Protein AF-A0A966G1K7-F1 (afdb_monomer)

Organism: NCBI:txid2685956

pLDDT: mean 90.05, std 10.0, range [44.56, 98.0]

Foldseek 3Di:
DPDPPQDDQEEEAEDDPPDDPVNVVVVVVVCLVSWHAKYKYAYQVVLWIKMWHDPGNVDGTDIDGQVNPQDADPVQCKTWHADPNHIWIAHNVGHTDDDPVVVVVVVVVVVVVVVVVQVVCVVVVHHPVVD

Solvent-accessible surface area (backbone atoms only — not comparable to full-atom values): 7783 Å² total; per-residue (Å²): 137,91,58,91,84,59,68,63,50,64,48,80,46,78,56,54,98,82,65,46,72,70,56,51,53,51,49,54,52,52,39,57,76,62,46,39,31,34,41,38,40,36,31,79,90,78,58,46,52,43,29,40,36,30,95,46,84,91,50,71,71,44,80,42,42,73,89,54,52,74,38,63,42,90,86,76,46,34,32,38,39,79,55,96,94,34,80,45,48,23,45,71,88,64,51,67,67,72,56,72,67,59,53,50,52,51,51,53,50,54,50,51,52,50,52,52,51,42,51,53,34,46,75,72,75,39,65,70,90,78,115

Nearest PDB structures (foldseek):
  6okh-assembly1_B  TM=8.320E-01  e=4.066E-03  Leptospira borgpetersenii serovar Hardjo-bovis str. JB197
  1wdj-assembly1_B  TM=6.963E-01  e=2.449E-03  Thermus thermophilus
  3ot2-assembly1_B  TM=7.085E-01  e=3.155E-03  Trichormus variabilis ATCC 29413
  1wdj-assembly1_C  TM=6.986E-01  e=5.947E-03  Thermus thermophilus
  2vhc-assembly1_C  TM=5.256E-01  e=2.205E-01  Pseudomonas phage phi12

Structure (mmCIF, N/CA/C/O backbone):
data_AF-A0A966G1K7-F1
#
_entry.id   AF-A0A966G1K7-F1
#
loop_
_atom_site.group_PDB
_atom_site.id
_atom_site.type_symbol
_atom_site.label_atom_id
_atom_site.label_alt_id
_atom_site.label_comp_id
_atom_site.label_asym_id
_atom_site.label_entity_id
_atom_site.label_seq_id
_atom_site.pdbx_PDB_ins_code
_atom_site.Cartn_x
_atom_site.Cartn_y
_atom_site.Cartn_z
_atom_site.occupancy
_atom_site.B_iso_or_equiv
_atom_site.auth_seq_id
_atom_site.auth_comp_id
_atom_site.auth_asym_id
_atom_site.auth_atom_id
_atom_site.pdbx_PDB_model_num
ATOM 1 N N . TRP A 1 1 ? -4.291 -15.895 7.925 1.00 44.56 1 TRP A N 1
ATOM 2 C CA . TRP A 1 1 ? -3.955 -15.902 6.494 1.00 44.56 1 TRP A CA 1
ATOM 3 C C . TRP A 1 1 ? -4.627 -17.116 5.878 1.00 44.56 1 TRP A C 1
ATOM 5 O O . TRP A 1 1 ? -4.204 -18.226 6.165 1.00 44.56 1 TRP A O 1
ATOM 15 N N . GLU A 1 2 ? -5.721 -16.889 5.149 1.00 47.50 2 GLU A N 1
ATOM 16 C CA . GLU A 1 2 ? -6.524 -17.889 4.412 1.00 47.50 2 GLU A CA 1
ATOM 17 C C . GLU A 1 2 ? -6.352 -17.681 2.898 1.00 47.50 2 GLU A C 1
ATOM 19 O O . GLU A 1 2 ? -7.299 -17.712 2.124 1.00 47.50 2 GLU A O 1
ATOM 24 N N . GLU A 1 3 ? -5.130 -17.394 2.460 1.00 51.12 3 GLU A N 1
ATOM 25 C CA . GLU A 1 3 ? -4.803 -17.483 1.040 1.00 51.12 3 GLU A CA 1
ATOM 26 C C . GLU A 1 3 ? -4.157 -18.850 0.860 1.00 51.12 3 GLU A C 1
ATOM 28 O O . GLU A 1 3 ? -3.153 -19.118 1.518 1.00 51.12 3 GLU A O 1
ATOM 33 N N . ASP A 1 4 ? -4.762 -19.723 0.047 1.00 55.78 4 ASP A N 1
ATOM 34 C CA . ASP A 1 4 ? -4.401 -21.128 -0.218 1.00 55.78 4 ASP A CA 1
ATOM 35 C C . ASP A 1 4 ? -2.970 -21.307 -0.781 1.00 55.78 4 ASP A C 1
ATOM 37 O O . ASP A 1 4 ? -2.751 -21.794 -1.890 1.00 55.78 4 ASP A O 1
ATOM 41 N N . ASN A 1 5 ? -1.961 -20.879 -0.022 1.00 59.91 5 ASN A N 1
ATOM 42 C CA . ASN A 1 5 ? -0.554 -20.805 -0.395 1.00 59.91 5 ASN A CA 1
ATOM 43 C C . ASN A 1 5 ? -0.286 -19.976 -1.674 1.00 59.91 5 ASN A C 1
ATOM 45 O O . ASN A 1 5 ? 0.701 -20.205 -2.379 1.00 59.91 5 ASN A O 1
ATOM 49 N N . ILE A 1 6 ? -1.168 -19.020 -1.987 1.00 67.75 6 ILE A N 1
ATOM 50 C CA . ILE A 1 6 ? -1.034 -18.102 -3.123 1.00 67.75 6 ILE A CA 1
ATOM 51 C C . ILE A 1 6 ? -0.198 -16.902 -2.670 1.00 67.75 6 ILE A C 1
ATOM 53 O O . ILE A 1 6 ? -0.464 -16.309 -1.632 1.00 67.75 6 ILE A O 1
ATOM 57 N N . ALA A 1 7 ? 0.840 -16.554 -3.434 1.00 74.25 7 ALA A N 1
ATOM 58 C CA . ALA A 1 7 ? 1.617 -15.347 -3.168 1.00 74.25 7 ALA A CA 1
ATOM 59 C C . ALA A 1 7 ? 0.741 -14.094 -3.372 1.00 74.25 7 ALA A C 1
ATOM 61 O O . ALA A 1 7 ? -0.040 -14.069 -4.330 1.00 74.25 7 ALA A O 1
ATOM 62 N N . PRO A 1 8 ? 0.895 -13.048 -2.539 1.00 85.19 8 PRO A N 1
ATOM 63 C CA . PRO A 1 8 ? 0.067 -11.851 -2.630 1.00 85.19 8 PRO A CA 1
ATOM 64 C C . PRO A 1 8 ? 0.168 -11.217 -4.022 1.00 85.19 8 PRO A C 1
ATOM 66 O O . PRO A 1 8 ? 1.246 -11.146 -4.617 1.00 85.19 8 PRO A O 1
ATOM 69 N N . GLN A 1 9 ? -0.963 -10.751 -4.551 1.00 91.88 9 GLN A N 1
ATOM 70 C CA . GLN A 1 9 ? -1.012 -10.077 -5.856 1.00 91.88 9 GLN A CA 1
ATOM 71 C C . GLN A 1 9 ? -0.672 -8.588 -5.744 1.00 91.88 9 GLN A C 1
ATOM 73 O O . GLN A 1 9 ? -0.102 -8.017 -6.675 1.00 91.88 9 GLN A O 1
ATOM 78 N N . VAL A 1 10 ? -0.978 -7.985 -4.594 1.00 95.38 10 VAL A N 1
ATOM 79 C CA . VAL A 1 10 ? -0.678 -6.592 -4.265 1.00 95.38 10 VAL A CA 1
ATOM 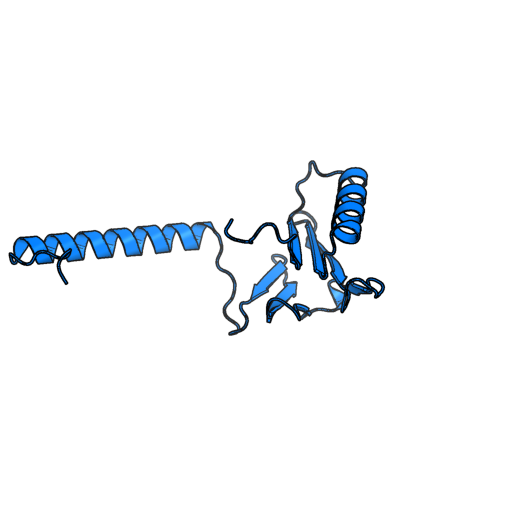80 C C . VAL A 1 10 ? 0.081 -6.546 -2.946 1.00 95.38 10 VAL A C 1
ATOM 82 O O . VAL A 1 10 ? -0.282 -7.238 -1.998 1.00 95.38 10 VAL A O 1
ATOM 85 N N . VAL A 1 11 ? 1.142 -5.744 -2.886 1.00 95.19 11 VAL A N 1
ATOM 86 C CA . VAL A 1 11 ? 1.947 -5.536 -1.679 1.00 95.19 11 VAL A CA 1
ATOM 87 C C . VAL A 1 11 ? 2.042 -4.045 -1.379 1.00 95.19 11 VAL A C 1
ATOM 89 O O . VAL A 1 11 ? 2.273 -3.239 -2.278 1.00 95.19 11 VAL A O 1
ATOM 92 N N . PHE A 1 12 ? 1.907 -3.688 -0.104 1.00 93.88 12 PHE A N 1
ATOM 93 C CA . PHE A 1 12 ? 2.139 -2.336 0.389 1.00 93.88 12 PHE A CA 1
ATOM 94 C C . PHE A 1 12 ? 3.223 -2.372 1.468 1.00 93.88 12 PHE A C 1
ATOM 96 O O . PHE A 1 12 ? 3.091 -3.084 2.461 1.00 93.88 12 PHE A O 1
ATOM 103 N N . GLU A 1 13 ? 4.303 -1.628 1.264 1.00 94.12 13 GLU A N 1
ATOM 104 C CA . GLU A 1 13 ? 5.429 -1.519 2.189 1.00 94.12 13 GLU A CA 1
ATOM 105 C C . GLU A 1 13 ? 5.444 -0.121 2.806 1.00 94.12 13 GLU A C 1
ATOM 107 O O . GLU A 1 13 ? 5.666 0.871 2.112 1.00 94.12 13 GLU A O 1
ATOM 112 N N . ILE A 1 14 ? 5.232 -0.051 4.120 1.00 92.44 14 ILE A N 1
ATOM 113 C CA . ILE A 1 14 ? 5.434 1.172 4.899 1.00 92.44 14 ILE A CA 1
ATOM 114 C C . ILE A 1 14 ? 6.872 1.163 5.398 1.00 92.44 14 ILE A C 1
ATOM 116 O O . ILE A 1 14 ? 7.274 0.255 6.131 1.00 92.44 14 ILE A O 1
ATOM 120 N N . LEU A 1 15 ? 7.657 2.144 4.971 1.00 90.94 15 LEU A N 1
ATOM 121 C CA . LEU A 1 15 ? 9.052 2.245 5.357 1.00 90.94 15 LEU A CA 1
ATOM 122 C C . LEU A 1 15 ? 9.176 2.749 6.795 1.00 90.94 15 LEU A C 1
ATOM 124 O O . LEU A 1 15 ? 8.392 3.556 7.281 1.00 90.94 15 LEU A O 1
ATOM 128 N N . SER A 1 16 ? 10.205 2.248 7.467 1.00 87.00 16 SER A N 1
ATOM 129 C CA . SER A 1 16 ? 10.690 2.756 8.744 1.00 87.00 16 SER A CA 1
ATOM 130 C C . SER A 1 16 ? 12.062 3.411 8.548 1.00 87.00 16 SER A C 1
ATOM 132 O O . SER A 1 16 ? 12.794 3.004 7.636 1.00 87.00 16 SER A O 1
ATOM 134 N N . PRO A 1 17 ? 12.501 4.297 9.462 1.00 81.81 17 PRO A N 1
ATOM 135 C CA . PRO A 1 17 ? 13.836 4.908 9.417 1.00 81.81 17 PRO A CA 1
ATOM 136 C C . PRO A 1 17 ? 14.997 3.908 9.299 1.00 81.81 17 PRO A C 1
ATOM 138 O O . PRO A 1 17 ? 16.095 4.244 8.860 1.00 81.81 17 PRO A O 1
ATOM 141 N N . SER A 1 18 ? 14.777 2.667 9.746 1.00 82.19 18 SER A N 1
ATOM 142 C CA . SER A 1 18 ? 15.772 1.593 9.732 1.00 82.19 18 SER A CA 1
ATOM 143 C C . SER A 1 18 ? 15.899 0.865 8.392 1.00 82.19 18 SER A C 1
ATOM 145 O O . SER A 1 18 ? 16.857 0.110 8.197 1.00 82.19 18 SER A O 1
ATOM 147 N N . ASN A 1 19 ? 14.954 1.061 7.467 1.00 87.19 19 ASN A N 1
ATOM 148 C CA . ASN A 1 19 ? 14.978 0.370 6.190 1.00 87.19 19 ASN A CA 1
ATOM 149 C C . ASN A 1 19 ? 16.079 0.931 5.293 1.00 87.19 19 ASN A C 1
ATOM 151 O O . ASN A 1 19 ? 16.222 2.133 5.092 1.00 87.19 19 ASN A O 1
ATOM 155 N N . SER A 1 20 ? 16.867 0.026 4.718 1.00 89.06 20 SER A N 1
ATOM 156 C CA . SER A 1 20 ? 17.943 0.408 3.801 1.00 89.06 20 SER A CA 1
ATOM 157 C C . SER A 1 20 ? 17.507 0.276 2.345 1.00 89.06 20 SER A C 1
ATOM 159 O O . SER A 1 20 ? 16.771 -0.646 1.986 1.00 89.06 20 SER A O 1
ATOM 161 N N . ALA A 1 21 ? 18.072 1.105 1.463 1.00 88.62 21 ALA A N 1
ATOM 162 C CA . ALA A 1 21 ? 17.860 0.981 0.018 1.00 88.62 21 ALA A CA 1
ATOM 163 C C . ALA A 1 21 ? 18.181 -0.436 -0.508 1.00 88.62 21 ALA A C 1
ATOM 165 O O . ALA A 1 21 ? 17.480 -0.968 -1.367 1.00 88.62 21 ALA A O 1
ATOM 166 N N . ARG A 1 22 ? 19.209 -1.095 0.050 1.00 92.06 22 ARG A N 1
ATOM 167 C CA . ARG A 1 22 ? 19.574 -2.476 -0.310 1.00 92.06 22 ARG A CA 1
ATOM 168 C C . ARG A 1 22 ? 18.481 -3.481 0.055 1.00 92.06 22 ARG A C 1
ATOM 170 O O . ARG A 1 22 ? 18.234 -4.416 -0.702 1.00 92.06 22 ARG A O 1
ATOM 177 N N . GLU A 1 23 ? 17.859 -3.315 1.217 1.00 91.19 23 GLU A N 1
ATOM 178 C CA . GLU A 1 23 ? 16.737 -4.152 1.637 1.00 91.19 23 GLU A CA 1
ATOM 179 C C . GLU A 1 23 ? 15.539 -3.957 0.703 1.00 91.19 23 GLU A C 1
ATOM 181 O O . GLU A 1 23 ? 14.970 -4.943 0.239 1.00 91.19 23 GLU A O 1
ATOM 186 N N . MET A 1 24 ? 15.221 -2.710 0.349 1.00 91.75 24 MET A N 1
ATOM 187 C CA . MET A 1 24 ? 14.115 -2.399 -0.561 1.00 91.75 24 MET A CA 1
ATOM 188 C C . MET A 1 24 ? 14.328 -2.986 -1.958 1.00 91.75 24 MET A C 1
ATOM 190 O O . MET A 1 24 ? 13.419 -3.607 -2.503 1.00 91.75 24 MET A O 1
ATOM 194 N N . LEU A 1 25 ? 15.545 -2.903 -2.509 1.00 92.75 25 LEU A N 1
ATOM 195 C CA . LEU A 1 25 ? 15.883 -3.556 -3.780 1.00 92.75 25 LEU A CA 1
ATOM 196 C C . LEU A 1 25 ? 15.716 -5.080 -3.716 1.00 92.75 25 LEU A C 1
ATOM 198 O O . LEU A 1 25 ? 15.219 -5.700 -4.662 1.00 92.75 25 LEU A O 1
ATOM 202 N N . LYS A 1 26 ? 16.106 -5.695 -2.592 1.00 94.12 26 LYS A N 1
ATOM 203 C CA . LYS A 1 26 ? 15.925 -7.133 -2.374 1.00 94.12 26 LYS A CA 1
ATOM 204 C C . LYS A 1 26 ? 14.440 -7.500 -2.317 1.00 94.12 26 LYS A C 1
ATOM 206 O O . LYS A 1 26 ? 14.053 -8.475 -2.956 1.00 94.12 26 LYS A O 1
ATOM 211 N N . LYS A 1 27 ? 13.615 -6.720 -1.607 1.00 91.88 27 LYS A N 1
ATOM 212 C CA . LYS A 1 27 ? 12.158 -6.923 -1.541 1.00 91.88 27 LYS A CA 1
ATOM 213 C C . LYS A 1 27 ? 11.504 -6.771 -2.916 1.00 91.88 27 LYS A C 1
ATOM 215 O O . LYS A 1 27 ? 10.796 -7.674 -3.344 1.00 91.88 27 LYS A O 1
ATOM 220 N N . GLN A 1 28 ? 11.816 -5.705 -3.656 1.00 94.31 28 GLN A N 1
ATOM 221 C CA . GLN A 1 28 ? 11.304 -5.497 -5.019 1.00 94.31 28 GLN A CA 1
ATOM 222 C C . GLN A 1 28 ? 11.645 -6.667 -5.955 1.00 94.31 28 GLN A C 1
ATOM 224 O O . GLN A 1 28 ? 10.786 -7.136 -6.703 1.00 94.31 28 GLN A O 1
ATOM 229 N N . SER A 1 29 ? 12.885 -7.168 -5.895 1.00 94.25 29 SER A N 1
ATOM 230 C CA . SER A 1 29 ? 13.315 -8.329 -6.689 1.00 94.25 29 SER A CA 1
ATOM 231 C C . SER A 1 29 ? 12.543 -9.590 -6.294 1.00 94.25 29 SER A C 1
ATOM 233 O O . SER A 1 29 ? 11.993 -10.273 -7.154 1.00 94.25 29 SER A O 1
ATOM 235 N N . PHE A 1 30 ? 12.415 -9.844 -4.989 1.00 93.25 30 PHE A N 1
ATOM 236 C CA . PHE A 1 30 ? 11.649 -10.970 -4.461 1.00 93.25 30 PHE A CA 1
ATOM 237 C C . PHE A 1 30 ? 10.181 -10.923 -4.919 1.00 93.25 30 PHE A C 1
ATOM 239 O O . PHE A 1 30 ? 9.671 -11.906 -5.452 1.00 93.25 30 PHE A O 1
ATOM 246 N N . TYR A 1 31 ? 9.510 -9.777 -4.798 1.00 94.12 31 TYR A N 1
ATOM 247 C CA . TYR A 1 31 ? 8.115 -9.603 -5.215 1.00 94.12 31 TYR A CA 1
ATOM 248 C C . TYR A 1 31 ? 7.915 -9.786 -6.719 1.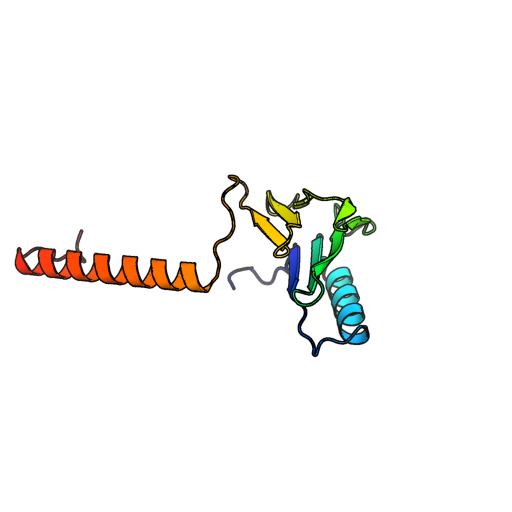00 94.12 31 TYR A C 1
ATOM 250 O O . TYR A 1 31 ? 6.966 -10.449 -7.149 1.00 94.12 31 TYR A O 1
ATOM 258 N N . ARG A 1 32 ? 8.843 -9.273 -7.530 1.00 93.38 32 ARG A N 1
ATOM 259 C CA . ARG A 1 32 ? 8.848 -9.474 -8.983 1.00 93.38 32 ARG A CA 1
ATOM 260 C C . ARG A 1 32 ? 8.889 -10.958 -9.346 1.00 93.38 32 ARG A C 1
ATOM 262 O O . ARG A 1 32 ? 8.055 -11.400 -10.141 1.00 93.38 32 ARG A O 1
ATOM 269 N N . GLU A 1 33 ? 9.817 -11.705 -8.746 1.00 92.00 33 GLU A N 1
ATOM 270 C CA . GLU A 1 33 ? 10.002 -13.148 -8.959 1.00 92.00 33 GLU A CA 1
ATOM 271 C C . GLU A 1 33 ? 8.785 -13.963 -8.492 1.00 92.00 33 GLU A C 1
ATOM 273 O O . GLU A 1 33 ? 8.367 -14.906 -9.166 1.00 92.00 33 GLU A O 1
ATOM 278 N N . HIS A 1 34 ? 8.154 -13.557 -7.387 1.00 91.31 34 HIS A N 1
ATOM 279 C CA . HIS A 1 34 ? 7.002 -14.254 -6.805 1.00 91.31 34 HIS A CA 1
ATOM 280 C C . HIS A 1 34 ? 5.657 -13.836 -7.402 1.00 91.31 34 HIS A C 1
ATOM 282 O O . HIS A 1 34 ? 4.625 -14.416 -7.058 1.00 91.31 34 HIS A O 1
ATOM 288 N N . GLY A 1 35 ? 5.662 -12.931 -8.385 1.00 92.25 35 GLY A N 1
ATOM 289 C CA . GLY A 1 35 ? 4.492 -12.653 -9.212 1.00 92.25 35 GLY A CA 1
ATOM 290 C C . GLY A 1 35 ? 3.574 -11.552 -8.756 1.00 92.25 35 GLY A C 1
ATOM 291 O O . GLY A 1 35 ? 2.472 -11.473 -9.292 1.00 92.25 35 GLY A O 1
ATOM 292 N N . VAL A 1 36 ? 4.019 -10.727 -7.816 1.00 95.50 36 VAL A N 1
ATOM 293 C CA . VAL A 1 36 ? 3.289 -9.529 -7.411 1.00 95.50 36 VAL A CA 1
ATOM 294 C C . VAL A 1 36 ? 2.997 -8.695 -8.661 1.00 95.50 36 VAL A C 1
ATOM 296 O O . VAL A 1 36 ? 3.838 -8.600 -9.564 1.00 95.50 36 VAL A O 1
ATOM 299 N N . LEU A 1 37 ? 1.785 -8.164 -8.753 1.00 97.31 37 LEU A N 1
ATOM 300 C CA . LEU A 1 37 ? 1.313 -7.351 -9.871 1.00 97.31 37 LEU A CA 1
ATOM 301 C C . LEU A 1 37 ? 1.380 -5.864 -9.535 1.00 97.31 37 LEU A C 1
ATOM 303 O O . LEU A 1 37 ? 1.731 -5.068 -10.399 1.00 97.31 37 LEU A O 1
ATOM 307 N N . GLU A 1 38 ? 1.139 -5.509 -8.275 1.00 98.00 38 GLU A N 1
ATOM 308 C CA . GLU A 1 38 ? 1.257 -4.142 -7.774 1.00 98.00 38 GLU A CA 1
ATOM 309 C C . GLU A 1 38 ? 2.080 -4.142 -6.482 1.00 98.00 38 GLU A C 1
ATOM 311 O O . GLU A 1 38 ? 1.776 -4.873 -5.543 1.00 98.00 38 GLU A O 1
ATOM 316 N N . MET A 1 39 ? 3.141 -3.345 -6.420 1.00 97.31 39 MET A N 1
ATOM 317 C CA . MET A 1 39 ? 3.883 -3.111 -5.181 1.00 97.31 39 MET A CA 1
ATOM 318 C C . MET A 1 39 ? 4.030 -1.615 -4.956 1.00 97.31 39 MET A C 1
ATOM 320 O O . MET A 1 39 ? 4.515 -0.912 -5.841 1.00 97.31 39 MET A O 1
ATOM 324 N N . PHE A 1 40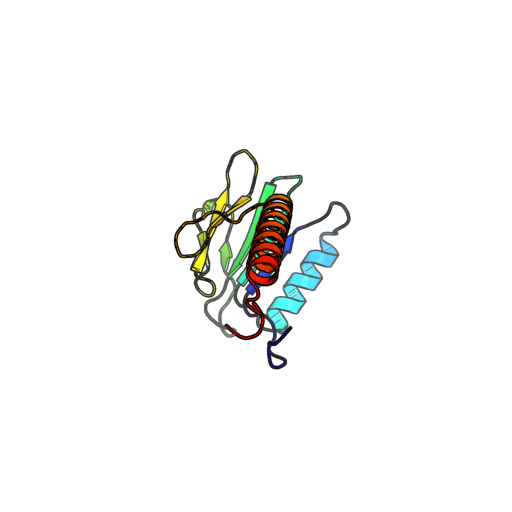 ? 3.618 -1.146 -3.786 1.00 97.12 40 PHE A N 1
ATOM 325 C CA . PHE A 1 40 ? 3.669 0.256 -3.393 1.00 97.12 40 PHE A CA 1
ATOM 326 C C . PHE A 1 40 ? 4.547 0.417 -2.163 1.00 97.12 40 PHE A C 1
ATOM 328 O O . PHE A 1 40 ? 4.567 -0.444 -1.284 1.00 97.12 40 PHE A O 1
ATOM 335 N N . PHE A 1 41 ? 5.273 1.521 -2.119 1.00 95.81 41 PHE A N 1
ATOM 336 C CA . PHE A 1 41 ? 6.187 1.876 -1.054 1.00 95.81 41 PHE A CA 1
ATOM 337 C C . PHE A 1 41 ? 5.873 3.297 -0.624 1.00 95.81 41 PHE A C 1
ATOM 339 O O . PHE A 1 41 ? 5.715 4.183 -1.469 1.00 95.81 41 PHE A O 1
ATOM 346 N N . TYR A 1 42 ? 5.788 3.496 0.682 1.00 95.56 42 TYR A N 1
ATOM 347 C CA . TYR A 1 42 ? 5.520 4.796 1.267 1.00 95.56 42 TYR A CA 1
ATOM 348 C C . TYR A 1 42 ? 6.434 5.023 2.463 1.00 95.56 42 TYR A C 1
ATOM 350 O O . TYR A 1 42 ? 6.510 4.176 3.354 1.00 95.56 42 TYR A O 1
ATOM 358 N N . ASP A 1 43 ? 7.123 6.158 2.468 1.00 93.50 43 ASP A N 1
ATOM 359 C CA . ASP A 1 43 ? 7.878 6.643 3.615 1.00 93.50 43 ASP A CA 1
ATOM 360 C C . ASP A 1 43 ? 7.057 7.723 4.341 1.00 93.50 43 ASP A C 1
ATOM 362 O O . ASP A 1 43 ? 6.920 8.833 3.819 1.00 93.50 43 ASP A O 1
ATOM 366 N N . PRO A 1 44 ? 6.499 7.427 5.530 1.00 91.75 44 PRO A N 1
ATOM 367 C CA . PRO A 1 44 ? 5.685 8.383 6.271 1.00 91.75 44 PRO A CA 1
ATOM 368 C C . PRO A 1 44 ? 6.492 9.560 6.834 1.00 91.75 44 PRO A C 1
ATOM 370 O O . PRO A 1 44 ? 5.897 10.586 7.133 1.00 91.75 44 PRO A O 1
ATOM 373 N N . ASP A 1 45 ? 7.821 9.460 6.961 1.00 90.94 45 ASP A N 1
ATOM 374 C CA . ASP A 1 45 ? 8.632 10.563 7.495 1.00 90.94 45 ASP A CA 1
ATOM 375 C C . ASP A 1 45 ? 8.910 11.634 6.430 1.00 90.94 45 ASP A C 1
ATOM 377 O O . ASP A 1 45 ? 8.979 12.826 6.733 1.00 90.94 45 ASP A O 1
ATOM 381 N N . SER A 1 46 ? 9.097 11.214 5.175 1.00 92.00 46 SER A N 1
ATOM 382 C CA . SER A 1 46 ? 9.382 12.108 4.042 1.00 92.00 46 SER A CA 1
ATOM 383 C C . SER A 1 46 ? 8.180 12.364 3.128 1.00 92.00 46 SER A C 1
ATOM 385 O O . SER A 1 46 ? 8.258 13.215 2.241 1.00 92.00 46 SER A O 1
ATOM 387 N N . HIS A 1 47 ? 7.084 11.631 3.337 1.00 93.31 47 HIS A N 1
ATOM 388 C CA . HIS A 1 47 ? 5.931 11.523 2.441 1.00 93.31 47 HIS A CA 1
ATOM 389 C C . HIS A 1 47 ? 6.284 11.032 1.023 1.00 93.31 47 HIS A C 1
ATOM 391 O O . HIS A 1 47 ? 5.509 11.240 0.087 1.00 93.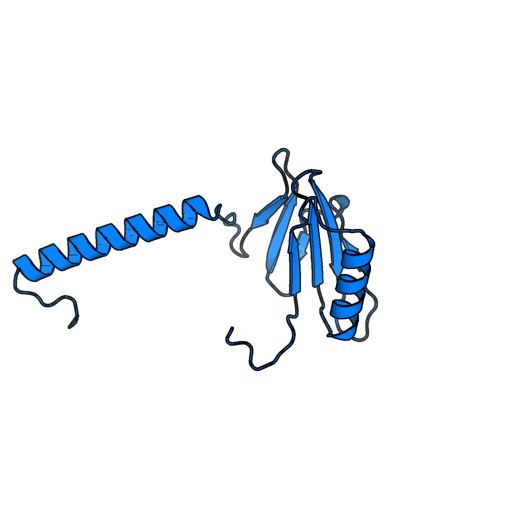31 47 HIS A O 1
ATOM 397 N N . ASP A 1 48 ? 7.433 10.372 0.836 1.00 93.62 48 ASP A N 1
ATOM 398 C CA . ASP A 1 48 ? 7.805 9.833 -0.470 1.00 93.62 48 ASP A CA 1
ATOM 399 C C . ASP A 1 48 ? 6.973 8.594 -0.812 1.00 93.62 48 ASP A C 1
ATOM 401 O O . ASP A 1 48 ? 6.722 7.726 0.028 1.00 93.62 48 ASP A O 1
ATOM 405 N N . PHE A 1 49 ? 6.552 8.509 -2.072 1.00 96.25 49 PHE A N 1
ATOM 406 C CA . PHE A 1 49 ? 5.739 7.417 -2.584 1.00 96.25 49 PHE A CA 1
ATOM 407 C C . PHE A 1 49 ? 6.228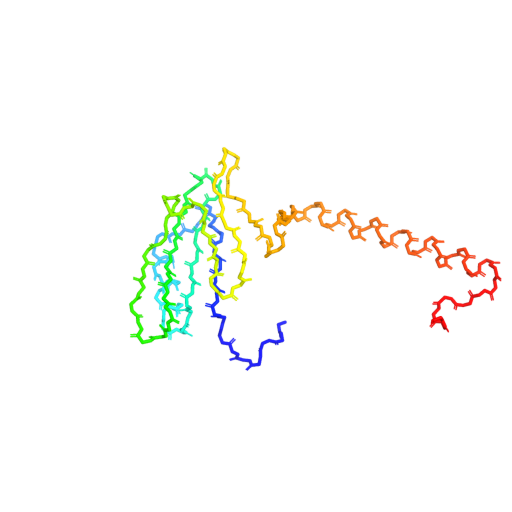 6.977 -3.955 1.00 96.25 49 PHE A C 1
ATOM 409 O O . PHE A 1 49 ? 6.338 7.773 -4.895 1.00 96.25 49 PHE A O 1
ATOM 416 N N . TRP A 1 50 ? 6.383 5.666 -4.109 1.00 97.06 50 TRP A N 1
ATOM 417 C CA . TRP A 1 50 ? 6.522 5.052 -5.418 1.00 97.06 50 TRP A CA 1
ATOM 418 C C . TRP A 1 50 ? 5.864 3.680 -5.459 1.00 97.06 50 TRP A C 1
ATOM 420 O O . TRP A 1 50 ? 5.795 2.940 -4.481 1.00 97.06 50 TRP A O 1
ATOM 430 N N . GLY A 1 51 ? 5.415 3.315 -6.647 1.00 97.38 51 GLY A N 1
ATOM 431 C CA . GLY A 1 51 ? 4.836 2.029 -6.954 1.00 97.38 51 GLY A CA 1
ATOM 432 C C . GLY A 1 51 ? 5.401 1.457 -8.238 1.00 97.38 51 GLY A C 1
ATOM 433 O O . GLY A 1 51 ? 5.930 2.171 -9.089 1.00 97.38 51 GLY A O 1
ATOM 434 N N . LEU A 1 52 ? 5.269 0.147 -8.377 1.00 97.81 52 LEU A N 1
ATOM 435 C CA . LEU A 1 52 ? 5.522 -0.587 -9.604 1.00 97.81 52 LEU A CA 1
ATOM 436 C C . LEU A 1 52 ? 4.288 -1.445 -9.877 1.00 97.81 52 LEU A C 1
ATOM 438 O O . LEU A 1 52 ? 3.940 -2.298 -9.058 1.00 97.81 52 LEU A O 1
ATOM 442 N N . VAL A 1 53 ? 3.658 -1.245 -11.036 1.00 98.00 53 VAL A N 1
ATOM 443 C CA . VAL A 1 53 ? 2.458 -1.990 -11.453 1.00 98.00 53 VAL A CA 1
ATOM 444 C C . VAL A 1 53 ? 2.648 -2.675 -12.806 1.00 98.00 53 VAL A C 1
ATOM 446 O O . VAL A 1 53 ? 3.335 -2.147 -13.675 1.00 98.00 53 VAL A O 1
ATOM 449 N N . ARG A 1 54 ? 2.040 -3.843 -13.007 1.00 97.31 54 ARG A N 1
ATOM 450 C CA . ARG A 1 54 ? 1.986 -4.555 -14.297 1.00 97.31 54 ARG A CA 1
ATOM 451 C C . ARG A 1 54 ? 0.645 -5.262 -14.454 1.00 97.31 54 ARG A C 1
ATOM 453 O O . ARG A 1 54 ? 0.073 -5.708 -13.463 1.00 97.31 54 ARG A O 1
ATOM 460 N N . ALA A 1 55 ? 0.162 -5.417 -15.686 1.00 95.38 55 ALA A N 1
ATOM 461 C CA . ALA A 1 55 ? -1.139 -6.045 -15.926 1.00 95.38 55 ALA A CA 1
ATOM 462 C C . ALA A 1 55 ? -1.135 -7.559 -15.644 1.00 95.38 55 ALA A C 1
ATOM 464 O O . ALA A 1 55 ? -2.150 -8.134 -15.260 1.00 95.38 55 ALA A O 1
ATOM 465 N N . ASN A 1 56 ? 0.005 -8.2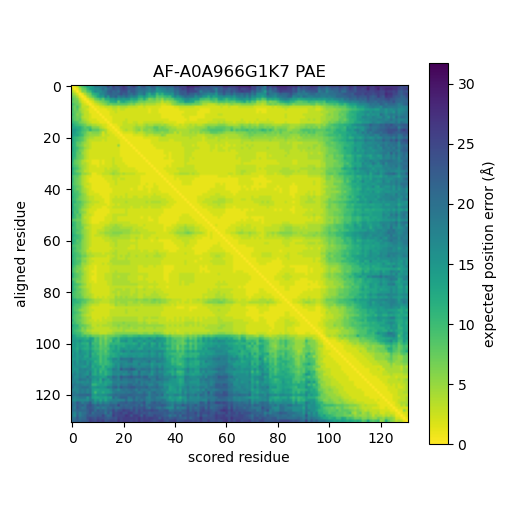22 -15.850 1.00 94.56 56 ASN A N 1
ATOM 466 C CA . ASN A 1 56 ? 0.195 -9.653 -15.616 1.00 94.56 56 ASN A CA 1
ATOM 467 C C . ASN A 1 56 ? 1.688 -9.979 -15.431 1.00 94.56 56 ASN A C 1
ATOM 469 O O . ASN A 1 56 ? 2.552 -9.122 -15.599 1.00 94.56 56 ASN A O 1
ATOM 473 N N . ARG A 1 57 ? 2.010 -11.235 -15.091 1.00 92.69 57 ARG A N 1
ATOM 474 C CA . ARG A 1 57 ? 3.390 -11.674 -14.794 1.00 92.69 57 ARG A CA 1
ATOM 475 C C . ARG A 1 57 ? 4.334 -11.604 -16.001 1.00 92.69 57 ARG A C 1
ATOM 477 O O . ARG A 1 57 ? 5.545 -11.622 -15.791 1.00 92.69 57 ARG A O 1
ATOM 484 N N . GLN A 1 58 ? 3.796 -11.587 -17.219 1.00 94.00 58 GLN A N 1
ATOM 485 C CA . GLN A 1 58 ? 4.549 -11.578 -18.473 1.00 94.00 58 GLN A CA 1
ATOM 486 C C . GLN A 1 58 ? 4.910 -10.161 -18.934 1.00 94.00 58 GLN A C 1
ATOM 488 O O . GLN A 1 58 ? 5.768 -10.016 -19.801 1.00 94.00 58 GLN A O 1
ATOM 493 N N . GLU A 1 59 ? 4.278 -9.139 -18.361 1.00 96.00 59 GLU A N 1
ATOM 494 C CA . GLU A 1 59 ? 4.519 -7.740 -18.695 1.00 96.00 59 GLU A CA 1
ATOM 495 C C . GLU A 1 59 ? 5.524 -7.067 -17.756 1.00 96.00 59 GLU A C 1
ATOM 497 O O . GLU A 1 59 ? 5.734 -7.472 -16.603 1.00 96.00 59 GLU A O 1
ATOM 502 N N . ASP A 1 60 ? 6.143 -6.009 -18.280 1.00 95.94 60 ASP A N 1
ATOM 503 C CA . ASP A 1 60 ? 7.041 -5.148 -17.528 1.00 95.94 60 ASP A CA 1
ATOM 504 C C . ASP A 1 60 ? 6.277 -4.279 -16.529 1.00 95.94 60 ASP A C 1
ATOM 506 O O . ASP A 1 60 ? 5.096 -3.968 -16.684 1.00 95.94 60 ASP A O 1
ATOM 510 N N . PHE A 1 61 ? 6.991 -3.874 -15.482 1.00 97.56 61 PHE A N 1
ATOM 511 C CA . PHE A 1 61 ? 6.459 -2.949 -14.497 1.00 97.56 61 PHE A CA 1
ATOM 512 C C . PHE A 1 61 ? 6.554 -1.506 -14.985 1.00 97.56 61 PHE A C 1
ATOM 514 O O . PHE A 1 61 ? 7.596 -1.074 -15.477 1.00 97.56 61 PHE A O 1
ATOM 521 N N . PHE A 1 62 ? 5.499 -0.749 -14.720 1.00 97.19 62 PHE A N 1
ATOM 522 C CA . PHE A 1 62 ? 5.429 0.689 -14.904 1.00 97.19 62 PHE A CA 1
ATOM 523 C C . PHE A 1 62 ? 5.492 1.391 -13.546 1.00 97.19 62 PHE A C 1
ATOM 525 O O . PHE A 1 62 ? 4.839 0.941 -12.598 1.00 97.19 62 PHE A O 1
ATOM 532 N N . PRO A 1 63 ? 6.275 2.476 -13.426 1.00 97.56 63 PRO A N 1
ATOM 533 C CA . PRO A 1 63 ? 6.326 3.245 -12.198 1.00 97.56 63 PRO A CA 1
ATOM 534 C C . PRO A 1 63 ? 5.031 4.037 -12.000 1.00 97.56 63 PRO A C 1
ATOM 536 O O . PRO A 1 63 ? 4.515 4.646 -12.936 1.00 97.56 63 PRO A O 1
ATOM 539 N N . VAL A 1 64 ? 4.555 4.059 -10.761 1.00 97.69 64 VAL A N 1
ATOM 540 C CA . VAL A 1 64 ? 3.502 4.956 -10.277 1.00 97.69 64 VAL A CA 1
ATOM 541 C C . VAL A 1 64 ? 4.139 5.853 -9.226 1.00 97.69 64 VAL A C 1
ATOM 543 O O . VAL A 1 64 ? 4.799 5.362 -8.319 1.00 97.69 64 VAL A O 1
ATOM 546 N N . THR A 1 65 ? 3.980 7.162 -9.334 1.00 96.69 65 THR A N 1
ATOM 547 C CA . THR A 1 65 ? 4.468 8.126 -8.339 1.00 96.69 65 THR A CA 1
ATOM 548 C C . THR A 1 65 ? 3.324 9.031 -7.903 1.00 96.69 65 THR A C 1
ATOM 550 O O . THR A 1 65 ? 2.221 8.948 -8.445 1.00 96.69 65 THR A O 1
ATOM 553 N N . ALA A 1 66 ? 3.583 9.943 -6.966 1.00 93.62 66 ALA A N 1
ATOM 554 C CA . ALA A 1 66 ? 2.593 10.941 -6.563 1.00 93.62 66 ALA A CA 1
ATOM 555 C C . ALA A 1 66 ? 2.065 11.799 -7.739 1.00 93.62 66 ALA A C 1
ATOM 557 O O . ALA A 1 66 ? 0.955 12.316 -7.672 1.00 93.62 66 ALA A O 1
ATOM 558 N N . LEU A 1 67 ? 2.802 11.905 -8.857 1.00 95.50 67 LEU A N 1
ATOM 559 C CA . LEU A 1 67 ? 2.337 12.591 -10.075 1.00 95.50 67 LEU A CA 1
ATOM 560 C C . LEU A 1 67 ? 1.190 11.861 -10.788 1.00 95.50 67 LEU A C 1
ATOM 562 O O . LEU A 1 67 ? 0.520 12.446 -11.636 1.00 95.50 67 LEU A O 1
ATOM 566 N N . ASN A 1 68 ? 0.988 10.579 -10.485 1.00 97.31 68 ASN A N 1
ATOM 567 C CA . ASN A 1 68 ? -0.092 9.768 -11.033 1.00 97.31 68 ASN A CA 1
ATOM 568 C C . ASN A 1 68 ? -1.357 9.812 -10.168 1.00 97.31 68 ASN A C 1
ATOM 570 O O . ASN A 1 68 ? -2.311 9.102 -10.479 1.00 97.31 68 ASN A O 1
ATOM 574 N N . PHE A 1 69 ? -1.368 10.588 -9.081 1.00 96.50 69 PHE A N 1
ATOM 575 C CA . PHE A 1 69 ? -2.509 10.641 -8.180 1.00 96.50 69 PHE A CA 1
ATOM 576 C C . PHE A 1 69 ? -3.669 11.491 -8.731 1.00 96.50 69 PHE A C 1
ATOM 578 O O . PHE A 1 69 ? -3.428 12.495 -9.405 1.00 96.50 69 PHE A O 1
ATOM 585 N N . PRO A 1 70 ? -4.929 11.098 -8.453 1.00 97.12 70 PRO A N 1
ATOM 586 C CA . PRO A 1 70 ? -5.319 9.914 -7.680 1.00 97.12 70 PRO A CA 1
ATOM 587 C C . PRO A 1 70 ? -5.071 8.602 -8.446 1.00 97.12 70 PRO A C 1
ATOM 589 O O . PRO A 1 70 ? -5.423 8.480 -9.619 1.00 97.12 70 PRO A O 1
ATOM 592 N N . TRP A 1 71 ? -4.494 7.603 -7.772 1.00 97.81 71 TRP A N 1
ATOM 593 C CA . TRP A 1 71 ? -4.258 6.273 -8.348 1.00 97.81 71 TRP A CA 1
ATOM 594 C C . TRP A 1 71 ? -5.238 5.268 -7.758 1.00 97.81 71 TRP A C 1
ATOM 596 O O . TRP A 1 71 ? -5.359 5.187 -6.545 1.00 97.81 71 TRP A O 1
ATOM 606 N N . THR A 1 72 ? -5.913 4.471 -8.587 1.00 97.94 72 THR A N 1
ATOM 607 C CA . THR A 1 72 ? -6.776 3.375 -8.115 1.00 97.94 72 THR A CA 1
ATOM 608 C C . THR A 1 72 ? -6.169 2.043 -8.520 1.00 97.94 72 THR A C 1
ATOM 610 O O . THR A 1 72 ? -5.907 1.829 -9.702 1.00 97.94 72 THR A O 1
ATOM 613 N N . SER A 1 73 ? -5.950 1.157 -7.547 1.00 96.81 73 SER A N 1
ATOM 614 C CA . SER A 1 73 ? -5.463 -0.203 -7.789 1.00 96.81 73 SER A CA 1
ATOM 615 C C . SER A 1 73 ? -6.459 -0.968 -8.669 1.00 96.81 73 SER A C 1
ATOM 617 O O . SER A 1 73 ? -7.610 -1.136 -8.258 1.00 96.81 73 SER A O 1
ATOM 619 N N . PRO A 1 74 ? -6.061 -1.466 -9.854 1.00 95.62 74 PRO A N 1
ATOM 620 C CA . PRO A 1 74 ? -6.940 -2.288 -10.682 1.00 95.62 74 PRO A CA 1
ATOM 621 C C . PRO A 1 74 ? -7.366 -3.601 -10.012 1.00 95.62 74 PRO A C 1
ATOM 623 O O . PRO A 1 74 ? -8.431 -4.119 -10.339 1.00 95.62 74 PRO A O 1
ATOM 626 N N . ILE A 1 75 ? -6.553 -4.145 -9.097 1.00 94.38 75 ILE A N 1
ATOM 627 C CA . ILE A 1 75 ? -6.840 -5.414 -8.413 1.00 94.38 75 ILE A CA 1
ATOM 628 C C . ILE A 1 75 ? -7.720 -5.206 -7.181 1.00 94.38 75 ILE A C 1
ATOM 630 O O . ILE A 1 75 ? -8.674 -5.954 -6.979 1.00 94.38 75 ILE A O 1
ATOM 634 N N . LEU A 1 76 ? -7.402 -4.212 -6.347 1.00 94.75 76 LEU A N 1
ATOM 635 C CA . LEU A 1 76 ? -8.094 -4.008 -5.070 1.00 94.75 76 LEU A CA 1
ATOM 636 C C . LEU A 1 76 ? -9.249 -3.003 -5.155 1.00 94.75 76 LEU A C 1
ATOM 638 O O . LEU A 1 76 ? -10.099 -2.980 -4.270 1.00 94.75 76 LEU A O 1
ATOM 642 N N . GLY A 1 77 ? -9.261 -2.131 -6.166 1.00 96.81 77 GLY A N 1
ATOM 643 C CA . GLY A 1 77 ? -10.213 -1.023 -6.274 1.00 96.81 77 GLY A CA 1
ATOM 644 C C . GLY A 1 77 ? -10.005 0.097 -5.247 1.00 96.81 77 GLY A C 1
ATOM 645 O O . GLY A 1 77 ? -10.770 1.057 -5.247 1.00 96.81 77 GLY A O 1
ATOM 646 N N . ILE A 1 78 ? -8.991 -0.002 -4.381 1.00 96.25 78 ILE A N 1
ATOM 647 C CA . ILE A 1 78 ? -8.645 1.053 -3.422 1.00 96.25 78 ILE A CA 1
ATOM 648 C C . ILE A 1 78 ? -7.929 2.201 -4.131 1.00 96.25 78 ILE A C 1
ATOM 650 O O . ILE A 1 78 ? -7.159 1.980 -5.072 1.00 96.25 78 ILE A O 1
ATOM 654 N N . ARG A 1 79 ? -8.171 3.425 -3.667 1.00 97.69 79 ARG A N 1
ATOM 655 C CA . ARG A 1 79 ? -7.619 4.652 -4.245 1.00 97.69 79 ARG A CA 1
ATOM 656 C C . ARG A 1 79 ? -6.605 5.289 -3.303 1.00 97.69 79 ARG A C 1
ATOM 658 O O . ARG A 1 79 ? -6.868 5.401 -2.113 1.00 97.69 79 ARG A O 1
ATOM 665 N N . PHE A 1 80 ? -5.482 5.733 -3.849 1.00 96.12 80 PHE A N 1
ATOM 666 C CA . PHE A 1 80 ? -4.427 6.471 -3.164 1.00 96.12 80 PHE A CA 1
ATOM 667 C C . PHE A 1 80 ? -4.415 7.927 -3.620 1.00 96.12 80 PHE A C 1
ATOM 669 O O . PHE A 1 80 ? -4.560 8.213 -4.816 1.00 96.12 80 PHE A O 1
ATOM 676 N N . GLU A 1 81 ? -4.198 8.833 -2.677 1.00 96.56 81 GLU A N 1
ATOM 677 C CA . GLU A 1 81 ? -4.062 10.264 -2.931 1.00 96.56 81 GLU A CA 1
ATOM 678 C C . GLU A 1 81 ? -3.104 10.882 -1.902 1.00 96.56 81 GLU A C 1
ATOM 680 O O . GLU A 1 81 ? -3.059 10.440 -0.756 1.00 96.56 81 GLU A O 1
ATOM 685 N N . MET A 1 82 ? -2.294 11.859 -2.321 1.00 95.44 82 MET A N 1
ATOM 686 C CA . MET A 1 82 ? -1.345 12.548 -1.440 1.00 95.44 82 MET A CA 1
ATOM 687 C C . MET A 1 82 ? -1.937 13.884 -1.007 1.00 95.44 82 MET A C 1
ATOM 689 O O . MET A 1 82 ? -2.260 14.714 -1.860 1.00 95.44 82 MET A O 1
ATOM 693 N N . PHE A 1 83 ? -2.019 14.092 0.301 1.00 93.62 83 PHE A N 1
ATOM 694 C CA . PHE A 1 83 ? -2.447 15.336 0.934 1.00 93.62 83 PHE A CA 1
ATOM 695 C C . PHE A 1 83 ? -1.280 15.987 1.688 1.00 93.62 83 PHE A C 1
ATOM 697 O O . PHE A 1 83 ? -0.147 15.503 1.647 1.00 93.62 83 PHE A O 1
ATOM 704 N N . GLU A 1 84 ? -1.537 17.118 2.347 1.00 90.62 84 GLU A N 1
ATOM 705 C CA . GLU A 1 84 ? -0.520 17.847 3.115 1.00 90.62 84 GLU A CA 1
ATOM 706 C C . GLU A 1 84 ? 0.003 17.004 4.290 1.00 90.62 84 GLU A C 1
ATOM 708 O O . GLU A 1 84 ? 1.205 16.968 4.554 1.00 90.62 84 GLU A O 1
ATOM 713 N N . GLU A 1 85 ? -0.893 16.259 4.933 1.00 90.25 85 GLU A N 1
ATOM 714 C CA . GLU A 1 85 ? -0.623 15.399 6.084 1.00 90.25 85 GLU A CA 1
ATOM 715 C C . GLU A 1 85 ? -0.088 14.008 5.708 1.00 90.25 85 GLU A C 1
ATOM 717 O O . GLU A 1 85 ? 0.236 13.226 6.599 1.00 90.25 85 GLU A O 1
ATOM 722 N N . GLY A 1 86 ? 0.019 13.695 4.412 1.00 93.31 86 GLY A N 1
ATOM 723 C CA . GLY A 1 86 ? 0.580 12.439 3.917 1.00 93.31 86 GLY A CA 1
ATOM 724 C C . GLY A 1 86 ? -0.346 11.668 2.979 1.00 93.31 86 GLY A C 1
ATOM 725 O O . GLY A 1 86 ? -1.260 12.217 2.360 1.00 93.31 86 GLY A O 1
ATOM 726 N N . LEU A 1 87 ? -0.059 10.374 2.827 1.00 95.12 87 LEU A N 1
ATOM 727 C CA . LEU A 1 87 ? -0.800 9.498 1.927 1.00 95.12 87 LEU A CA 1
ATOM 728 C C . LEU A 1 87 ? -2.123 9.063 2.560 1.00 95.12 87 LEU A C 1
ATOM 730 O O . LEU A 1 87 ? -2.142 8.468 3.635 1.00 95.12 87 LEU A O 1
ATOM 734 N N . GLU A 1 88 ? -3.219 9.261 1.837 1.00 95.06 88 GLU A N 1
ATOM 735 C CA . GLU A 1 88 ? -4.529 8.741 2.207 1.00 95.06 88 GLU A CA 1
ATOM 736 C C . GLU A 1 88 ? -4.959 7.606 1.281 1.00 95.06 88 GLU A C 1
ATOM 738 O O . GLU A 1 88 ? -4.675 7.592 0.078 1.00 95.06 88 GLU A O 1
ATOM 743 N N . VAL A 1 89 ? -5.678 6.648 1.866 1.00 95.19 89 VAL A N 1
ATOM 744 C CA . VAL A 1 89 ? -6.226 5.482 1.174 1.00 95.19 89 VAL A CA 1
ATOM 745 C C . VAL A 1 89 ? -7.742 5.505 1.300 1.00 95.19 89 VAL A C 1
ATOM 747 O O . VAL A 1 89 ? -8.277 5.747 2.380 1.00 95.19 89 VAL A O 1
ATOM 750 N N . PHE A 1 90 ? -8.437 5.232 0.203 1.00 96.75 90 PHE A N 1
ATOM 751 C CA . PHE A 1 90 ? -9.892 5.168 0.144 1.00 96.75 90 PHE A CA 1
ATOM 752 C C . PHE A 1 90 ? -10.342 3.784 -0.315 1.00 96.75 90 PHE A C 1
ATOM 754 O O . PHE A 1 90 ? -9.752 3.196 -1.227 1.00 96.75 90 PHE A O 1
ATOM 761 N N . TYR A 1 91 ? -11.405 3.283 0.304 1.00 95.88 91 TYR A N 1
ATOM 762 C CA . TYR A 1 91 ? -12.118 2.085 -0.118 1.00 95.88 91 TYR A CA 1
ATOM 763 C C . TYR A 1 91 ? -12.756 2.286 -1.502 1.00 95.88 91 TYR A C 1
ATOM 765 O O . TYR A 1 91 ? -12.922 3.425 -1.952 1.00 95.88 91 TYR A O 1
ATOM 773 N N . PRO A 1 92 ? -13.147 1.196 -2.192 1.00 97.25 92 PRO A N 1
ATOM 774 C CA . PRO A 1 92 ? -13.803 1.292 -3.497 1.00 97.25 92 PRO A CA 1
ATOM 775 C C . PRO A 1 92 ? -15.107 2.108 -3.501 1.00 97.25 92 PRO A C 1
ATOM 777 O O . PRO A 1 92 ? -15.514 2.608 -4.547 1.00 97.25 92 PRO A O 1
ATOM 780 N N . ASP A 1 93 ? -15.771 2.245 -2.351 1.00 96.06 93 ASP A N 1
ATOM 781 C CA . ASP A 1 93 ? -16.978 3.065 -2.171 1.00 96.06 93 ASP A CA 1
ATOM 782 C C . ASP A 1 93 ? -16.682 4.557 -1.917 1.00 96.06 93 ASP A C 1
ATOM 784 O O . ASP A 1 93 ? -17.603 5.376 -1.891 1.00 96.06 93 ASP A O 1
ATOM 788 N N . GLY A 1 94 ? -15.405 4.922 -1.785 1.00 95.12 94 GLY A N 1
ATOM 789 C CA . GLY A 1 94 ? -14.941 6.279 -1.535 1.00 95.12 94 GLY A CA 1
ATOM 790 C C . GLY A 1 94 ? -14.788 6.640 -0.058 1.00 95.12 94 GLY A C 1
ATOM 791 O O . GLY A 1 94 ? -14.347 7.756 0.219 1.00 95.12 94 GLY A O 1
ATOM 792 N N . GLU A 1 95 ? -15.100 5.746 0.887 1.00 95.81 95 GLU A N 1
ATOM 793 C CA . GLU A 1 95 ? -14.816 5.989 2.304 1.00 95.81 95 GLU A CA 1
ATOM 794 C C . GLU A 1 95 ? -13.300 5.981 2.550 1.00 95.81 95 GLU A C 1
ATOM 796 O O . GLU A 1 95 ? -12.563 5.157 2.006 1.00 95.81 95 GLU A O 1
ATOM 801 N N . ARG A 1 96 ? -12.806 6.910 3.371 1.00 94.25 96 ARG A N 1
ATOM 802 C CA . ARG A 1 96 ? -11.393 6.949 3.763 1.00 94.25 96 ARG A CA 1
ATOM 803 C C . ARG A 1 96 ? -11.081 5.807 4.734 1.00 94.25 96 ARG A C 1
ATOM 805 O O . ARG A 1 96 ? -11.858 5.522 5.642 1.00 94.25 96 ARG A O 1
ATOM 812 N N . PHE A 1 97 ? -9.912 5.192 4.584 1.00 91.31 97 PHE A N 1
ATOM 813 C CA . PHE A 1 97 ? -9.384 4.256 5.570 1.00 91.31 97 PHE A CA 1
ATOM 814 C C . PHE A 1 97 ? -9.191 4.984 6.900 1.00 91.31 97 PHE A C 1
ATOM 816 O O . PHE A 1 97 ? -8.545 6.030 6.966 1.00 91.31 97 PHE A O 1
ATOM 823 N N . LYS A 1 98 ? -9.764 4.421 7.960 1.00 85.44 98 LYS A N 1
ATOM 824 C CA . LYS A 1 98 ? -9.644 4.965 9.310 1.00 85.44 98 LYS A CA 1
ATOM 825 C C . LYS A 1 98 ? -8.274 4.651 9.891 1.00 85.44 98 LYS A C 1
ATOM 827 O O . LYS A 1 98 ? -7.708 3.588 9.621 1.00 85.44 98 LYS A O 1
ATOM 832 N N . ASP A 1 99 ? -7.793 5.545 10.746 1.00 81.06 99 ASP A N 1
ATOM 833 C CA . ASP A 1 99 ? -6.593 5.295 11.527 1.00 81.06 99 ASP A CA 1
ATOM 834 C C . ASP A 1 99 ? -6.779 4.055 12.419 1.00 81.06 99 ASP A C 1
ATOM 836 O O . ASP A 1 99 ? -7.874 3.829 12.954 1.00 81.06 99 ASP A O 1
ATOM 840 N N . PRO A 1 100 ? -5.728 3.233 12.611 1.00 71.25 100 PRO A N 1
ATOM 841 C CA . PRO A 1 100 ? -5.818 2.023 13.425 1.00 71.25 100 PRO A CA 1
ATOM 842 C C . PRO A 1 100 ? -6.362 2.276 14.835 1.00 71.25 100 PRO A C 1
ATOM 844 O O . PRO A 1 100 ? -7.122 1.461 15.351 1.00 71.25 100 PRO A O 1
ATOM 847 N N . GLU A 1 101 ? -6.009 3.409 15.448 1.00 74.75 101 GLU A N 1
ATOM 848 C CA . GLU A 1 1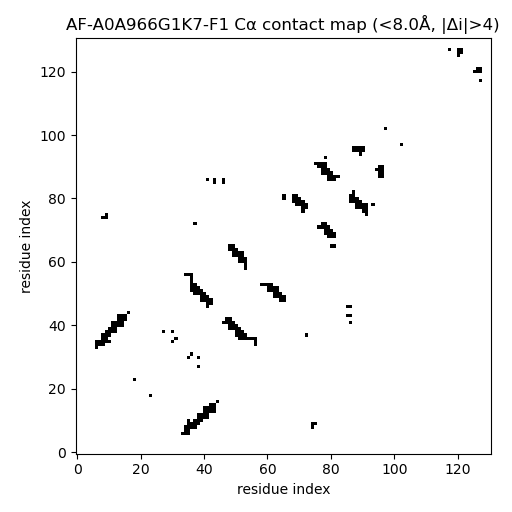01 ? -6.495 3.797 16.777 1.00 74.75 101 GLU A CA 1
ATOM 849 C C . GLU A 1 101 ? -8.013 3.990 16.789 1.00 74.75 101 GLU A C 1
ATOM 851 O O . GLU A 1 101 ? -8.699 3.386 17.613 1.00 74.75 101 GLU A O 1
ATOM 856 N N . THR A 1 102 ? -8.556 4.725 15.815 1.00 80.12 102 THR A N 1
ATOM 857 C CA . THR A 1 102 ? -10.003 4.921 15.665 1.00 80.12 102 THR A CA 1
ATOM 858 C C . THR A 1 102 ? -10.730 3.592 15.462 1.00 80.12 102 THR A C 1
ATOM 860 O O . THR A 1 102 ? -11.777 3.363 16.064 1.00 80.12 102 THR A O 1
ATOM 863 N N . LEU A 1 103 ? -10.161 2.670 14.676 1.00 76.94 103 LEU A N 1
ATOM 864 C CA . LEU A 1 103 ? -10.734 1.331 14.495 1.00 76.94 103 LEU A CA 1
ATOM 865 C C . LEU A 1 103 ? -10.778 0.531 15.805 1.00 76.94 103 LEU A C 1
ATOM 867 O O . LEU A 1 103 ? -11.753 -0.182 16.060 1.00 76.94 103 LEU A O 1
ATOM 871 N N . PHE A 1 104 ? -9.742 0.629 16.643 1.00 74.38 104 PHE A N 1
ATOM 872 C CA . PHE A 1 104 ? -9.736 -0.034 17.947 1.00 74.38 104 PHE A CA 1
ATOM 873 C C . PHE A 1 104 ? -10.762 0.571 18.903 1.00 74.38 104 PHE A C 1
ATOM 875 O O . PHE A 1 104 ? -11.477 -0.182 19.564 1.00 74.38 104 PHE A O 1
ATOM 882 N N . GLU A 1 105 ? -10.880 1.897 18.938 1.00 83.81 105 GLU A N 1
ATOM 883 C CA . GLU A 1 105 ? -11.875 2.589 19.759 1.00 83.81 105 GLU A CA 1
ATOM 884 C C . GLU A 1 105 ? -13.306 2.216 19.359 1.00 83.81 105 GLU A C 1
ATOM 886 O O . GLU A 1 105 ? -14.115 1.873 20.222 1.00 83.81 105 GLU A O 1
ATOM 891 N N . GLU A 1 106 ? -13.616 2.211 18.061 1.00 84.81 106 GLU A N 1
ATOM 892 C CA . GLU A 1 106 ? -14.931 1.808 17.549 1.00 84.81 106 GLU A CA 1
ATOM 893 C C . GLU A 1 106 ? -15.247 0.349 17.886 1.00 84.81 106 GLU A C 1
ATOM 895 O O . GLU A 1 106 ? -16.349 0.039 18.347 1.00 84.81 106 GLU A O 1
ATOM 900 N N . ARG A 1 107 ? -14.272 -0.555 17.709 1.00 81.69 107 ARG A N 1
ATOM 901 C CA . ARG A 1 107 ? -14.419 -1.965 18.091 1.00 81.69 107 ARG A CA 1
ATOM 902 C C . ARG A 1 107 ? -14.732 -2.090 19.579 1.00 81.69 107 ARG A C 1
ATOM 904 O O . ARG A 1 107 ? -15.631 -2.845 19.947 1.00 81.69 107 ARG A O 1
ATOM 911 N N . ASP A 1 108 ? -14.002 -1.376 20.426 1.00 87.44 108 ASP A N 1
ATOM 912 C CA . ASP A 1 108 ? -14.157 -1.454 21.877 1.00 87.44 108 ASP A CA 1
ATOM 913 C C . ASP A 1 108 ? -15.498 -0.859 22.334 1.00 87.44 108 ASP A C 1
ATOM 915 O O . ASP A 1 108 ? -16.161 -1.430 23.205 1.00 87.44 108 ASP A O 1
ATOM 919 N N . GLN A 1 109 ? -15.955 0.225 21.701 1.00 90.31 109 GLN A N 1
ATOM 920 C CA . GLN A 1 109 ? -17.286 0.791 21.929 1.00 90.31 109 GLN A CA 1
ATOM 921 C C . GLN A 1 109 ? -18.393 -0.177 21.504 1.00 90.31 109 GLN A C 1
ATOM 923 O O . GLN A 1 109 ? -19.262 -0.495 22.317 1.00 90.31 109 GLN A O 1
ATOM 928 N N . ALA A 1 110 ? -18.335 -0.718 20.284 1.00 89.88 110 ALA A N 1
ATOM 929 C CA . ALA A 1 110 ? -19.315 -1.684 19.788 1.00 89.88 110 ALA A CA 1
ATOM 930 C C . ALA A 1 110 ? -19.371 -2.943 20.672 1.00 89.88 110 ALA A C 1
ATOM 932 O O . ALA A 1 110 ? -20.444 -3.467 20.982 1.00 89.88 110 ALA A O 1
ATOM 933 N N . GLN A 1 111 ? -18.210 -3.401 21.140 1.00 89.75 111 GLN A N 1
ATOM 934 C CA . GLN A 1 111 ? -18.074 -4.509 22.075 1.00 89.75 111 GLN A CA 1
ATOM 935 C C . GLN A 1 111 ? -18.744 -4.191 23.423 1.00 89.75 111 GLN A C 1
ATOM 937 O O . GLN A 1 111 ? -19.516 -5.003 23.941 1.00 89.75 111 GLN A O 1
ATOM 942 N N . GLN A 1 112 ? -18.529 -2.989 23.961 1.00 91.88 112 GLN A N 1
ATOM 943 C CA . GLN A 1 112 ? -19.146 -2.549 25.211 1.00 91.88 112 GLN A CA 1
ATOM 944 C C . GLN A 1 112 ? -20.670 -2.384 25.089 1.00 91.88 112 GLN A C 1
ATOM 946 O O . GLN A 1 112 ? -21.410 -2.750 26.007 1.00 91.88 112 GLN A O 1
ATOM 951 N N . GLU A 1 113 ? -21.158 -1.852 23.971 1.00 92.44 113 GLU A N 1
ATOM 952 C CA . 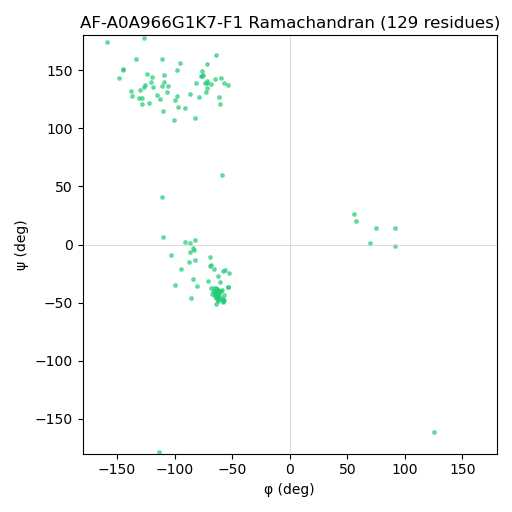GLU A 1 113 ? -22.589 -1.725 23.689 1.00 92.44 113 GLU A CA 1
ATOM 953 C C . GLU A 1 113 ? -23.266 -3.087 23.575 1.00 92.44 113 GLU A C 1
ATOM 955 O O . GLU A 1 113 ? -24.307 -3.310 24.204 1.00 92.44 113 GLU A O 1
ATOM 960 N N . ARG A 1 114 ? -22.643 -4.027 22.854 1.00 91.00 114 ARG A N 1
ATOM 961 C CA . ARG A 1 114 ? -23.112 -5.411 22.755 1.00 91.00 114 ARG A CA 1
ATOM 962 C C . ARG A 1 114 ? -23.220 -6.053 24.133 1.00 91.00 114 ARG A C 1
ATOM 964 O O . ARG A 1 114 ? -24.251 -6.638 24.458 1.00 91.00 114 ARG A O 1
ATOM 971 N N . ASP A 1 115 ? -22.190 -5.918 24.963 1.00 90.94 115 ASP A N 1
ATOM 972 C CA . ASP A 1 115 ? -22.173 -6.530 26.292 1.00 90.94 115 ASP A CA 1
ATOM 973 C C . ASP A 1 115 ? -23.239 -5.912 27.215 1.00 90.94 115 ASP A C 1
ATOM 975 O O . ASP A 1 115 ? -23.915 -6.633 27.955 1.00 90.94 115 ASP A O 1
ATOM 979 N N . ARG A 1 116 ? -23.481 -4.596 27.118 1.00 92.19 116 ARG A N 1
ATOM 980 C CA . ARG A 1 116 ? -24.593 -3.926 27.820 1.00 92.19 116 ARG A CA 1
ATOM 981 C C . ARG A 1 116 ? -25.958 -4.406 27.331 1.00 92.19 116 ARG A C 1
ATOM 983 O O . ARG A 1 116 ? -26.850 -4.625 28.151 1.00 92.19 116 ARG A O 1
ATOM 990 N N . ALA A 1 117 ? -26.138 -4.578 26.023 1.00 90.38 117 ALA A N 1
ATOM 991 C CA . ALA A 1 117 ? -27.376 -5.103 25.455 1.00 90.38 117 ALA A CA 1
ATOM 992 C C . ALA A 1 117 ? -27.631 -6.546 25.919 1.00 90.38 117 ALA A C 1
ATOM 994 O O . ALA A 1 117 ? -28.739 -6.873 26.343 1.00 90.38 117 ALA A O 1
ATOM 995 N N . PHE A 1 118 ? -26.593 -7.385 25.933 1.00 91.81 118 PHE A N 1
ATOM 996 C CA . PHE A 1 118 ? -26.673 -8.769 26.402 1.00 91.81 118 PHE A CA 1
ATOM 997 C C . PHE A 1 118 ? -27.001 -8.842 27.894 1.00 91.81 118 PHE A C 1
ATOM 999 O O . PHE A 1 118 ? -27.824 -9.663 28.296 1.00 91.81 118 PHE A O 1
ATOM 1006 N N . ALA A 1 119 ? -26.409 -7.971 28.716 1.00 90.25 119 ALA A N 1
ATOM 1007 C CA . ALA A 1 119 ? -26.742 -7.876 30.134 1.00 90.25 119 ALA A CA 1
ATOM 1008 C C . ALA A 1 119 ? -28.225 -7.524 30.347 1.00 90.25 119 ALA A C 1
ATOM 1010 O O . ALA A 1 119 ? -28.904 -8.207 31.109 1.00 90.25 119 ALA A O 1
ATOM 1011 N N . ARG A 1 120 ? -28.756 -6.538 29.608 1.00 91.50 120 ARG A N 1
ATOM 1012 C CA . ARG A 1 120 ? -30.185 -6.173 29.669 1.00 91.50 120 ARG A CA 1
ATOM 1013 C C . ARG A 1 120 ? -31.107 -7.304 29.215 1.00 91.50 120 ARG A C 1
ATOM 1015 O O . ARG A 1 120 ? -32.139 -7.528 29.836 1.00 91.50 120 ARG A O 1
ATOM 1022 N N . LEU A 1 121 ? -30.750 -8.031 28.155 1.00 91.12 121 LEU A N 1
ATOM 1023 C CA . LEU A 1 121 ? -31.527 -9.193 27.706 1.00 91.12 121 LEU A CA 1
ATOM 1024 C C . LEU A 1 121 ? -31.578 -10.277 28.792 1.00 91.12 121 LEU A C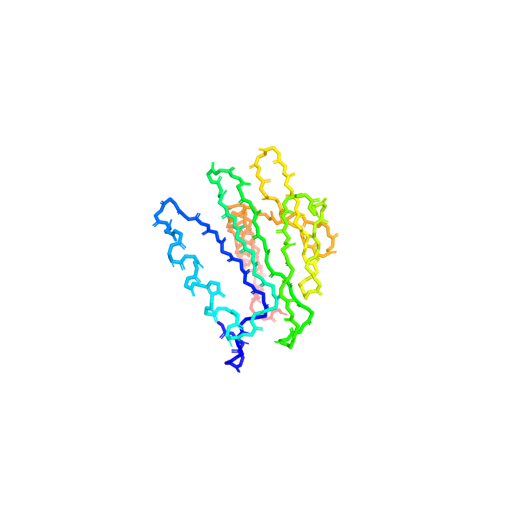 1
ATOM 1026 O O . LEU A 1 121 ? -32.657 -10.789 29.089 1.00 91.12 121 LEU A O 1
ATOM 1030 N N . ARG A 1 122 ? -30.448 -10.541 29.461 1.00 90.38 122 ARG A N 1
ATOM 1031 C CA . ARG A 1 122 ? -30.387 -11.481 30.591 1.00 90.38 122 ARG A CA 1
ATOM 1032 C C . ARG A 1 122 ? -31.225 -11.024 31.787 1.00 90.38 122 ARG A C 1
ATOM 1034 O O . ARG A 1 122 ? -31.894 -11.857 32.389 1.00 90.38 122 ARG A O 1
ATOM 1041 N N . GLU A 1 123 ? -31.234 -9.729 32.114 1.00 92.38 123 GLU A N 1
ATOM 1042 C CA . GLU A 1 123 ? -32.114 -9.163 33.156 1.00 92.38 123 GLU A CA 1
ATOM 1043 C C . GLU A 1 123 ? -33.603 -9.366 32.838 1.00 92.38 123 GLU A C 1
ATOM 1045 O O . GLU A 1 123 ? -34.407 -9.582 33.742 1.00 92.38 123 GLU A O 1
ATOM 1050 N N . LEU A 1 124 ? -33.967 -9.357 31.553 1.00 93.12 124 LEU A N 1
ATOM 1051 C CA . LEU A 1 124 ? -35.321 -9.641 31.073 1.00 93.12 124 LEU A CA 1
ATOM 1052 C C . LEU A 1 124 ? -35.626 -11.147 30.950 1.00 93.12 124 LEU A C 1
ATOM 1054 O O . LEU A 1 124 ? -36.708 -11.513 30.492 1.00 93.12 124 LEU A O 1
ATOM 1058 N N . GLY A 1 125 ? -34.702 -12.026 31.354 1.00 91.69 125 GLY A N 1
ATOM 1059 C CA . GLY A 1 125 ? -34.859 -13.482 31.282 1.00 91.69 125 GLY A CA 1
ATOM 1060 C C . GLY A 1 125 ? -34.708 -14.068 29.874 1.00 91.69 125 GLY A C 1
ATOM 1061 O O . GLY A 1 125 ? -35.086 -15.215 29.651 1.00 91.69 125 GLY A O 1
ATOM 1062 N N . ILE A 1 126 ? -34.171 -13.296 28.928 1.00 92.62 126 ILE A N 1
ATOM 1063 C CA . ILE A 1 126 ? -33.920 -13.712 27.545 1.00 92.62 126 ILE A CA 1
ATOM 1064 C C . ILE A 1 126 ? -32.450 -14.123 27.434 1.00 92.62 126 ILE A C 1
ATOM 1066 O O . ILE A 1 126 ? -31.567 -13.353 27.813 1.00 92.62 126 ILE A O 1
ATOM 1070 N N . ASP A 1 127 ? -32.167 -15.318 26.909 1.00 88.50 127 ASP A N 1
ATOM 1071 C CA . ASP A 1 127 ? -30.794 -15.737 26.612 1.00 88.50 127 ASP A CA 1
ATOM 1072 C C . ASP A 1 127 ? -30.347 -15.159 25.255 1.00 88.50 127 ASP A C 1
ATOM 1074 O O . ASP A 1 127 ? -30.822 -15.609 24.211 1.00 88.50 127 ASP A O 1
ATOM 1078 N N . PRO A 1 128 ? -29.427 -14.177 25.234 1.00 76.94 128 PRO A N 1
ATOM 1079 C CA . PRO A 1 128 ? -28.990 -13.535 23.999 1.00 76.94 128 PRO A CA 1
ATOM 1080 C C . PRO A 1 128 ? -28.163 -14.448 23.082 1.00 76.94 128 PRO A C 1
ATOM 1082 O O . PRO A 1 128 ? -27.907 -14.070 21.947 1.00 76.94 128 PRO A O 1
ATOM 1085 N N . THR A 1 129 ? -27.727 -15.625 23.547 1.00 84.50 129 THR A N 1
ATOM 1086 C CA . THR A 1 129 ? -26.973 -16.586 22.719 1.00 84.50 129 THR A CA 1
ATOM 1087 C C . THR A 1 129 ? -27.864 -17.538 21.921 1.00 84.50 129 THR A C 1
ATOM 1089 O O . THR A 1 129 ? -27.358 -18.309 21.108 1.00 84.50 129 THR A O 1
ATOM 1092 N N . GLN A 1 130 ? -29.179 -17.489 22.155 1.00 80.12 130 GLN A N 1
ATOM 1093 C CA . GLN A 1 130 ? -30.182 -18.333 21.500 1.00 80.12 130 GLN A CA 1
ATOM 1094 C C . GLN A 1 130 ? -31.086 -17.556 20.524 1.00 80.12 130 GLN A C 1
ATOM 1096 O O . GLN A 1 130 ? -32.056 -18.123 20.019 1.00 80.12 130 GLN A O 1
ATOM 1101 N N . LEU A 1 131 ? -30.786 -16.273 20.291 1.00 63.78 131 LEU A N 1
ATOM 1102 C CA . LEU A 1 131 ? -31.388 -15.432 19.248 1.00 63.78 131 LEU A CA 1
ATOM 1103 C C . LEU A 1 131 ? -30.647 -15.622 17.921 1.00 63.78 131 LEU A C 1
ATOM 1105 O O . LEU A 1 131 ? -31.344 -15.660 16.884 1.00 63.78 131 LEU A O 1
#

Radius of gyration: 20.66 Å; Cα contacts (8 Å, |Δi|>4): 155; chains: 1; bounding box: 55×39×52 Å

Sequence (131 aa):
WEEDNIAPQVVFEILSPSNSAREMLKKQSFYREHGVLEMFFYDPDSHDFWGLVRANRQEDFFPVTALNFPWTSPILGIRFEMFEEGLEVFYPDGERFKDPETLFEERDQAQQERDRAFARLRELGIDPTQL

Mean predicted aligned error: 7.96 Å

InterPro domains:
  IPR008538 Putative restriction endonuclease [PF05685] (1-54)
  IPR008538 Putative restriction endonuclease [cd06260] (1-45)
  IPR011335 Restriction endonuclease type II-like [SSF52980] (1-74)
  IPR012296 Nuclease, putative, TT1808 [G3DSA:3.90.1570.10] (1-71)

Secondary structure (DSSP, 8-state):
--SSSPPPSEEEEE--TT--HHHHHHHHHHHHHHT-SEEEEEETTTTEEEEEE-SSTTSPPEEEEGGG-SEE-TTT--EEEEETTEEEEE-TTSPBPPPHHHHHHHHHHHHHHHHHHHHHHHHTT--TT--